Protein AF-A0AAD9KGI1-F1 (afdb_monomer)

Secondary structure (DSSP, 8-state):
-HHHHTT--GGG---HHHHHHHH-HHHHHHHHHHHHHHHHHHHHH--S--HHHHHH----

Organism: Ridgeia piscesae (NCBI:txid27915)

Structure (mmCIF, N/CA/C/O backbone):
data_AF-A0AAD9KGI1-F1
#
_entry.id   AF-A0AAD9KGI1-F1
#
loop_
_atom_site.group_PDB
_atom_site.id
_atom_site.type_symbol
_atom_site.label_atom_id
_atom_site.label_alt_id
_atom_site.label_comp_id
_atom_site.label_asym_id
_atom_site.label_entity_id
_atom_site.label_seq_id
_atom_site.pdbx_PDB_ins_code
_atom_site.Cartn_x
_atom_site.Cartn_y
_atom_site.Cartn_z
_atom_site.occupancy
_atom_site.B_iso_or_equiv
_atom_site.auth_seq_id
_atom_site.auth_comp_id
_atom_site.auth_asym_id
_atom_site.auth_atom_id
_atom_site.pdbx_PDB_model_num
ATOM 1 N N . MET A 1 1 ? -10.868 -2.221 5.677 1.00 81.62 1 MET A N 1
ATOM 2 C CA . MET A 1 1 ? -9.954 -3.382 5.755 1.00 81.62 1 MET A CA 1
ATOM 3 C C . MET A 1 1 ? -9.356 -3.539 7.150 1.00 81.62 1 MET A C 1
ATOM 5 O O . MET A 1 1 ? -9.687 -4.520 7.791 1.00 81.62 1 MET A O 1
ATOM 9 N N . GLU A 1 2 ? -8.581 -2.576 7.667 1.00 87.81 2 GLU A N 1
ATOM 10 C CA . GLU A 1 2 ? -7.893 -2.700 8.975 1.00 87.81 2 GLU A CA 1
ATOM 11 C C . GLU A 1 2 ? -8.825 -3.089 10.137 1.00 87.81 2 GLU A C 1
ATOM 13 O O . GLU A 1 2 ? -8.534 -3.997 10.907 1.00 87.81 2 GLU A O 1
ATOM 18 N N . ARG A 1 3 ? -10.005 -2.458 10.225 1.00 89.75 3 ARG A N 1
ATOM 19 C CA . ARG A 1 3 ? -11.008 -2.794 11.252 1.00 89.75 3 ARG A CA 1
ATOM 20 C C . ARG A 1 3 ? -11.556 -4.215 11.102 1.00 89.75 3 ARG A C 1
ATOM 22 O O . ARG A 1 3 ? -11.792 -4.873 12.104 1.00 89.75 3 ARG A O 1
ATOM 29 N N . SER A 1 4 ? -11.705 -4.691 9.865 1.00 89.44 4 SER A N 1
ATOM 30 C CA . SER A 1 4 ? -12.139 -6.062 9.572 1.00 89.44 4 SER A CA 1
ATOM 31 C C . SER A 1 4 ? -11.065 -7.084 9.940 1.00 89.44 4 SER A C 1
ATOM 33 O O . SER A 1 4 ? -11.407 -8.145 10.434 1.00 89.44 4 SER A O 1
ATOM 35 N N . MET A 1 5 ? -9.780 -6.760 9.759 1.00 89.25 5 MET A N 1
ATOM 36 C CA . MET A 1 5 ? -8.663 -7.622 10.177 1.00 89.25 5 MET A CA 1
ATOM 37 C C . MET A 1 5 ? -8.614 -7.819 11.698 1.00 89.25 5 MET A C 1
ATOM 39 O O . MET A 1 5 ? -8.154 -8.851 12.168 1.00 89.25 5 MET A O 1
ATOM 43 N N . LEU A 1 6 ? -9.102 -6.836 12.463 1.00 91.38 6 LEU A N 1
ATOM 44 C CA . LEU A 1 6 ? -9.201 -6.889 13.924 1.00 91.38 6 LEU A CA 1
ATOM 45 C C . LEU A 1 6 ? -10.599 -7.292 14.433 1.00 91.38 6 LEU A C 1
ATOM 47 O O . LEU A 1 6 ? -10.836 -7.232 15.637 1.00 91.38 6 LEU A O 1
ATOM 51 N N . ASN A 1 7 ? -11.542 -7.642 13.546 1.00 92.94 7 ASN A N 1
ATOM 52 C CA . ASN A 1 7 ? -12.951 -7.900 13.883 1.00 92.94 7 ASN A CA 1
ATOM 53 C C . ASN A 1 7 ? -13.619 -6.780 14.719 1.00 92.94 7 ASN A C 1
ATOM 55 O O . ASN A 1 7 ? -14.461 -7.025 15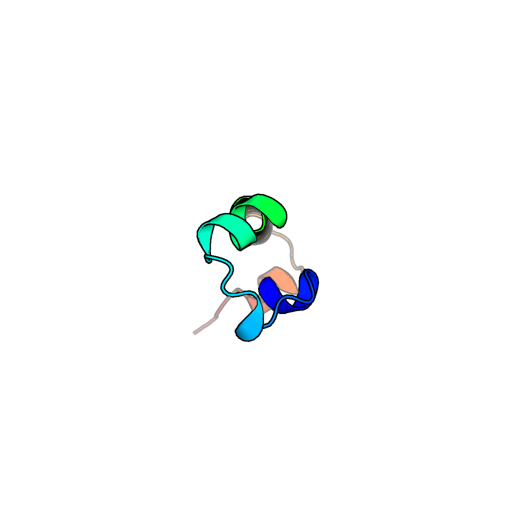.582 1.00 92.94 7 ASN A O 1
ATOM 59 N N . VAL A 1 8 ? -13.252 -5.518 14.468 1.00 92.69 8 VAL A N 1
ATOM 60 C CA . VAL A 1 8 ? -13.770 -4.345 15.189 1.00 92.69 8 VAL A CA 1
ATOM 61 C C . VAL A 1 8 ? -14.924 -3.707 14.424 1.00 92.69 8 VAL A C 1
ATOM 63 O O . VAL A 1 8 ? -14.754 -3.214 13.308 1.00 92.69 8 VAL A O 1
ATOM 66 N N . THR A 1 9 ? -16.084 -3.608 15.072 1.00 92.12 9 THR A N 1
ATOM 67 C CA . THR A 1 9 ? -17.269 -2.937 14.515 1.00 92.12 9 THR A CA 1
ATOM 68 C C . THR A 1 9 ? -17.402 -1.489 15.009 1.00 92.12 9 THR A C 1
ATOM 70 O O . THR A 1 9 ? -16.616 -1.013 15.837 1.00 92.12 9 THR A O 1
ATOM 73 N N . TYR A 1 10 ? -18.408 -0.760 14.512 1.00 88.56 10 TYR A N 1
ATOM 74 C CA . TYR A 1 10 ? -18.737 0.589 14.997 1.00 88.56 10 TYR A CA 1
ATOM 75 C C . TYR A 1 10 ? -19.157 0.605 16.477 1.00 88.56 10 TYR A C 1
ATOM 77 O O . TYR A 1 10 ? -18.839 1.558 17.190 1.00 88.56 10 TYR A O 1
ATOM 85 N N . ARG A 1 11 ? -19.793 -0.467 16.976 1.00 93.50 11 ARG A N 1
ATOM 86 C CA . ARG A 1 11 ? -20.257 -0.568 18.374 1.00 93.50 11 ARG A CA 1
ATOM 87 C C . ARG A 1 11 ? -19.111 -0.530 19.382 1.00 93.50 11 ARG A C 1
ATOM 89 O O . ARG A 1 11 ? -19.273 -0.003 20.474 1.00 93.50 11 ARG A O 1
ATOM 96 N N . ASN A 1 12 ? -17.932 -1.012 18.993 1.00 90.69 12 ASN A N 1
ATOM 97 C CA . ASN A 1 12 ? -16.741 -1.022 19.839 1.00 90.69 12 ASN A CA 1
ATOM 98 C C . ASN A 1 12 ? -16.174 0.390 20.099 1.00 90.69 12 ASN A C 1
ATOM 100 O O . ASN A 1 12 ? -15.254 0.516 20.906 1.00 90.69 12 ASN A O 1
ATOM 104 N N . ARG A 1 13 ? -16.654 1.426 19.382 1.00 91.94 13 ARG A N 1
ATO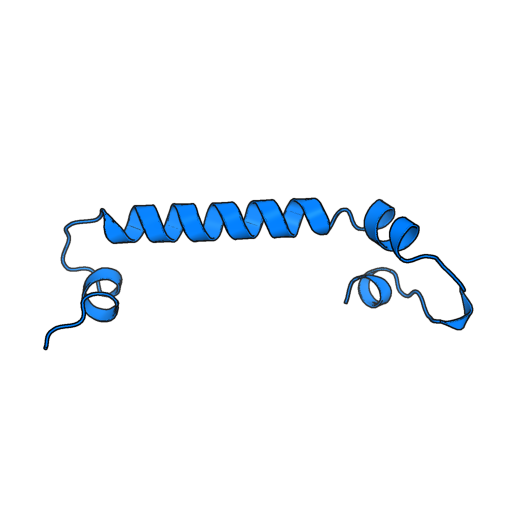M 105 C CA . ARG A 1 13 ? -16.248 2.843 19.510 1.00 91.94 13 ARG A CA 1
ATOM 106 C C . ARG A 1 13 ? -14.726 3.061 19.575 1.00 91.94 13 ARG A C 1
ATOM 108 O O . ARG A 1 13 ? -14.238 3.975 20.230 1.00 91.94 13 ARG A O 1
ATOM 115 N N . LYS A 1 14 ? -13.947 2.215 18.889 1.00 93.06 14 LYS A N 1
ATOM 116 C CA . LYS A 1 14 ? -12.483 2.335 18.848 1.00 93.06 14 LYS A CA 1
ATOM 117 C C . LYS A 1 14 ? -12.054 3.403 17.852 1.00 93.06 14 LYS A C 1
ATOM 119 O O . LYS A 1 14 ? -12.474 3.367 16.690 1.00 93.06 14 LYS A O 1
ATOM 124 N N . ALA A 1 15 ? -11.184 4.300 18.303 1.00 93.31 15 ALA A N 1
ATOM 125 C CA . ALA A 1 15 ? -10.572 5.324 17.471 1.00 93.31 15 ALA A CA 1
ATOM 126 C C . ALA A 1 15 ? -9.726 4.704 16.348 1.00 93.31 15 ALA A C 1
ATOM 128 O O . ALA A 1 15 ? -9.166 3.615 16.491 1.00 93.31 15 ALA A O 1
ATOM 129 N N . ASN A 1 16 ? -9.607 5.415 15.227 1.00 88.62 16 ASN A N 1
ATOM 130 C CA . ASN A 1 16 ? -8.781 4.960 14.107 1.00 88.62 16 ASN A CA 1
ATOM 131 C C . ASN A 1 16 ? -7.290 4.924 14.464 1.00 88.62 16 ASN A C 1
ATOM 133 O O . ASN A 1 16 ? -6.587 4.038 13.994 1.00 88.62 16 ASN A O 1
ATOM 137 N N . THR A 1 17 ? -6.819 5.819 15.336 1.00 90.38 17 THR A N 1
ATOM 138 C CA . THR A 1 17 ? -5.438 5.809 15.849 1.00 90.38 17 THR A CA 1
ATOM 139 C C . THR A 1 17 ? -5.106 4.495 16.551 1.00 90.38 17 THR A C 1
ATOM 141 O O . THR A 1 17 ? -4.070 3.906 16.272 1.00 90.38 17 THR A O 1
ATOM 144 N N . TRP A 1 18 ? -6.024 3.972 17.369 1.00 92.69 18 TRP A N 1
ATOM 145 C CA . TRP A 1 18 ? -5.873 2.671 18.027 1.00 92.69 18 TRP A CA 1
ATOM 146 C C . TRP A 1 18 ? -5.815 1.509 17.024 1.00 92.69 18 TRP A C 1
ATOM 148 O O . TRP A 1 18 ? -4.998 0.604 17.163 1.00 92.69 18 TRP A O 1
ATOM 158 N N . VAL A 1 19 ? -6.649 1.540 15.979 1.00 90.94 19 VAL A N 1
ATOM 159 C CA . VAL A 1 19 ? -6.646 0.510 14.921 1.00 90.94 19 VAL A CA 1
ATOM 160 C C . VAL A 1 19 ? -5.324 0.523 14.148 1.00 90.94 19 VAL A C 1
ATOM 162 O O . VAL A 1 19 ? -4.754 -0.539 13.890 1.00 90.94 19 VAL A O 1
ATOM 165 N N . ARG A 1 20 ? -4.801 1.713 13.830 1.00 89.00 20 ARG A N 1
ATOM 166 C CA . ARG A 1 20 ? -3.501 1.863 13.163 1.00 89.00 20 ARG A CA 1
ATOM 167 C C . ARG A 1 20 ? -2.342 1.438 14.055 1.00 89.00 20 ARG A C 1
ATOM 169 O O . ARG A 1 20 ? -1.416 0.795 13.571 1.00 89.00 20 ARG A O 1
ATOM 176 N N . ASP A 1 21 ? -2.415 1.736 15.350 1.00 89.19 21 ASP A N 1
ATOM 177 C CA . ASP A 1 21 ? -1.416 1.295 16.322 1.00 89.19 21 ASP A CA 1
ATOM 178 C C . ASP A 1 21 ? -1.356 -0.234 16.430 1.00 89.19 21 ASP A C 1
ATOM 180 O O . ASP A 1 21 ? -0.271 -0.804 16.495 1.00 89.19 21 ASP A O 1
ATOM 184 N N . LYS A 1 22 ? -2.505 -0.916 16.374 1.00 89.31 22 LYS A N 1
ATOM 185 C CA . LYS A 1 22 ? -2.556 -2.383 16.433 1.00 89.31 22 LYS A CA 1
ATOM 186 C C . LYS A 1 22 ? -2.132 -3.066 15.142 1.00 89.31 22 LYS A C 1
ATOM 188 O O . LYS A 1 22 ? -1.490 -4.108 15.202 1.00 89.31 22 LYS A O 1
ATOM 193 N N . THR A 1 23 ? -2.492 -2.513 13.988 1.00 88.44 23 THR A N 1
ATOM 194 C CA . THR A 1 23 ? -2.187 -3.154 12.701 1.00 88.44 23 THR A CA 1
ATOM 195 C C . THR A 1 23 ? -0.819 -2.786 12.141 1.00 88.44 23 THR A C 1
ATOM 197 O O . THR A 1 23 ? -0.301 -3.529 11.311 1.00 88.44 23 THR A O 1
ATOM 200 N N . LYS A 1 24 ? -0.246 -1.639 12.542 1.00 85.75 24 LYS A N 1
ATOM 201 C CA . LYS A 1 24 ? 1.008 -1.079 11.995 1.00 85.75 24 LYS A CA 1
ATOM 202 C C . LYS A 1 24 ? 1.031 -1.033 10.455 1.00 85.75 24 LYS A C 1
ATOM 204 O O . LYS A 1 24 ? 2.085 -1.035 9.822 1.00 85.75 24 LYS A O 1
ATOM 209 N N . LEU A 1 25 ? -0.150 -0.988 9.831 1.00 81.75 25 LEU A N 1
ATOM 210 C CA . LEU A 1 25 ? -0.307 -1.116 8.381 1.00 81.75 25 LEU A CA 1
ATOM 211 C C . LEU A 1 25 ? 0.229 0.096 7.617 1.00 81.75 25 LEU A C 1
ATOM 213 O O . LEU A 1 25 ? 0.631 -0.053 6.464 1.00 81.75 25 LEU A O 1
ATOM 217 N N . THR A 1 26 ? 0.290 1.270 8.252 1.00 78.00 26 THR A N 1
ATOM 218 C CA . THR A 1 26 ? 0.879 2.485 7.667 1.00 78.00 26 THR A CA 1
ATOM 219 C C . THR A 1 26 ? 2.310 2.228 7.185 1.00 78.00 26 THR A C 1
ATOM 221 O O . THR A 1 26 ? 2.620 2.483 6.019 1.00 78.00 26 THR A O 1
ATOM 224 N N . ASP A 1 27 ? 3.139 1.620 8.036 1.00 79.69 27 ASP A N 1
ATOM 225 C CA . ASP A 1 27 ? 4.558 1.363 7.763 1.00 79.69 27 ASP A CA 1
ATOM 226 C C . ASP A 1 27 ? 4.725 0.340 6.629 1.00 79.69 27 ASP A C 1
ATOM 228 O O . ASP A 1 27 ? 5.594 0.457 5.759 1.00 79.69 27 ASP A O 1
ATOM 232 N N . VAL A 1 28 ? 3.849 -0.669 6.598 1.00 83.62 28 VAL A N 1
ATOM 233 C CA . VAL A 1 28 ? 3.843 -1.702 5.556 1.00 83.62 28 VAL A CA 1
ATOM 234 C C . VAL A 1 28 ? 3.463 -1.105 4.204 1.00 83.62 28 VAL A C 1
ATOM 236 O O . VAL A 1 28 ? 4.124 -1.397 3.208 1.00 83.62 28 VAL A O 1
ATOM 239 N N . ILE A 1 29 ? 2.437 -0.250 4.147 1.00 86.94 29 ILE A N 1
ATOM 240 C CA . ILE A 1 29 ? 2.007 0.399 2.901 1.00 86.94 29 ILE A CA 1
ATOM 241 C C . ILE A 1 29 ? 3.136 1.261 2.332 1.00 86.94 29 ILE A C 1
ATOM 243 O O . ILE A 1 29 ? 3.408 1.189 1.131 1.00 86.94 29 ILE A O 1
ATOM 247 N N . GLU A 1 30 ? 3.824 2.035 3.171 1.00 89.75 30 GLU A N 1
ATOM 248 C CA . GLU A 1 30 ? 4.972 2.835 2.744 1.00 89.75 30 GLU A CA 1
ATOM 249 C C . GLU A 1 30 ? 6.109 1.951 2.215 1.00 89.75 30 GLU A C 1
ATOM 251 O O . GLU A 1 30 ? 6.606 2.159 1.103 1.00 89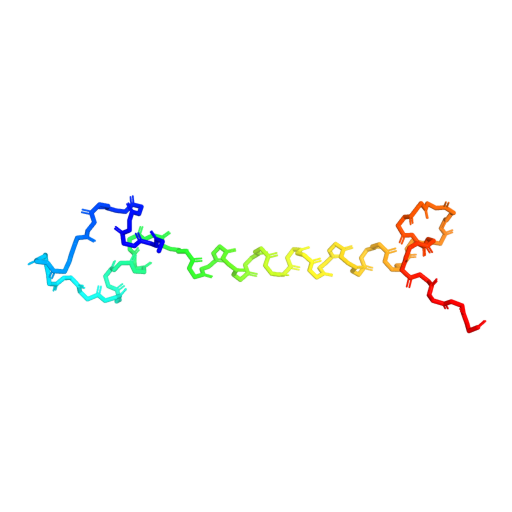.75 30 GLU A O 1
ATOM 256 N N . LYS A 1 31 ? 6.465 0.890 2.947 1.00 91.06 31 LYS A N 1
ATOM 257 C CA . LYS A 1 31 ? 7.512 -0.056 2.538 1.00 91.06 31 LYS A CA 1
ATOM 258 C C . LYS A 1 31 ? 7.172 -0.764 1.226 1.00 91.06 31 LYS A C 1
ATOM 260 O O . LYS A 1 31 ? 8.052 -0.935 0.379 1.00 91.06 31 LYS A O 1
ATOM 265 N N . VAL A 1 32 ? 5.911 -1.151 1.030 1.00 92.62 32 VAL A N 1
ATOM 266 C CA . VAL A 1 32 ? 5.415 -1.756 -0.216 1.00 92.62 32 VAL A CA 1
ATOM 267 C C . VAL A 1 32 ? 5.491 -0.756 -1.364 1.00 92.62 32 VAL A C 1
ATOM 269 O O . VAL A 1 32 ? 5.998 -1.106 -2.428 1.00 92.62 32 VAL A O 1
ATOM 272 N N . ARG A 1 33 ? 5.046 0.491 -1.163 1.00 93.50 33 ARG A N 1
ATOM 273 C CA . ARG A 1 33 ? 5.146 1.555 -2.176 1.00 93.50 33 ARG A CA 1
ATOM 274 C C . ARG A 1 33 ? 6.594 1.788 -2.586 1.00 93.50 33 ARG A C 1
ATOM 276 O O . ARG A 1 33 ? 6.892 1.771 -3.777 1.00 93.50 33 ARG A O 1
ATOM 283 N N . ARG A 1 34 ? 7.501 1.915 -1.614 1.00 95.44 34 ARG A N 1
ATOM 284 C CA . ARG A 1 34 ? 8.934 2.080 -1.873 1.00 95.44 34 ARG A CA 1
ATOM 285 C C . ARG A 1 34 ? 9.485 0.914 -2.687 1.00 95.44 34 ARG A C 1
ATOM 287 O O . ARG A 1 34 ? 10.101 1.138 -3.720 1.00 95.44 34 ARG A O 1
ATOM 294 N N . ARG A 1 35 ? 9.205 -0.328 -2.275 1.00 95.00 35 ARG A N 1
ATOM 295 C CA . ARG A 1 35 ? 9.651 -1.536 -2.992 1.00 95.00 35 ARG A CA 1
ATOM 296 C C . ARG A 1 35 ? 9.097 -1.618 -4.413 1.00 95.00 35 ARG A C 1
ATOM 298 O O . ARG A 1 35 ? 9.845 -1.986 -5.314 1.00 95.00 35 ARG A O 1
ATOM 305 N N . LYS A 1 36 ? 7.829 -1.251 -4.630 1.00 94.75 36 LYS A N 1
ATOM 306 C CA . LYS A 1 36 ? 7.233 -1.185 -5.974 1.00 94.75 36 LYS A CA 1
ATOM 307 C C . LYS A 1 36 ? 7.995 -0.211 -6.869 1.00 94.75 36 LYS A C 1
ATOM 309 O O . LYS A 1 36 ? 8.378 -0.592 -7.969 1.00 94.75 36 LYS A O 1
ATOM 314 N N . TRP A 1 37 ? 8.278 0.997 -6.382 1.00 93.94 37 TRP A N 1
ATOM 315 C CA . TRP A 1 37 ? 9.045 1.989 -7.141 1.00 93.94 37 TRP A CA 1
ATOM 316 C C . TRP A 1 37 ? 10.496 1.570 -7.377 1.00 93.94 37 TRP A C 1
ATOM 318 O O . TRP A 1 37 ? 11.008 1.747 -8.479 1.00 93.94 37 TRP A O 1
ATOM 328 N N . THR A 1 38 ? 11.150 0.948 -6.391 1.00 94.88 38 THR A N 1
ATOM 329 C CA . THR A 1 38 ? 12.491 0.372 -6.574 1.00 94.88 38 THR A CA 1
ATOM 330 C C . THR A 1 38 ? 12.491 -0.702 -7.660 1.00 94.88 38 THR A C 1
ATOM 332 O O . THR A 1 38 ? 13.381 -0.707 -8.504 1.00 94.88 38 THR A O 1
ATOM 335 N N . CYS A 1 39 ? 11.482 -1.577 -7.677 1.00 89.12 39 CYS A N 1
ATOM 336 C CA . CYS A 1 39 ? 11.328 -2.601 -8.707 1.00 89.12 39 CYS A CA 1
ATOM 337 C C . CYS A 1 39 ? 11.088 -1.980 -10.090 1.00 89.12 39 CYS A C 1
ATOM 339 O O . CYS A 1 39 ? 11.783 -2.328 -11.037 1.00 89.12 39 CYS A O 1
ATOM 341 N N . ALA A 1 40 ? 10.189 -0.998 -10.199 1.00 88.19 40 ALA A N 1
ATOM 342 C CA . ALA A 1 40 ? 9.949 -0.280 -11.452 1.00 88.19 40 ALA A CA 1
ATOM 343 C C . ALA A 1 40 ? 11.228 0.389 -11.985 1.00 88.19 40 ALA A C 1
ATOM 345 O O . ALA A 1 40 ? 11.553 0.252 -13.161 1.00 88.19 40 ALA A O 1
ATOM 346 N N . GLY A 1 41 ? 11.998 1.041 -11.109 1.00 88.81 41 GLY A N 1
ATOM 347 C CA . GLY A 1 41 ? 13.288 1.633 -11.460 1.00 88.81 41 GLY A CA 1
ATOM 348 C C . GLY A 1 41 ? 14.380 0.607 -11.784 1.00 88.81 41 GLY A C 1
ATOM 349 O O . GLY A 1 41 ? 15.314 0.912 -12.517 1.00 88.81 41 GLY A O 1
ATOM 350 N N . HIS A 1 42 ? 14.311 -0.605 -11.233 1.00 88.75 42 HIS A N 1
ATOM 351 C CA . HIS A 1 42 ? 15.193 -1.700 -11.634 1.00 88.75 42 HIS A CA 1
ATOM 352 C C . HIS A 1 42 ? 14.834 -2.176 -13.044 1.00 88.75 42 HIS A C 1
ATOM 354 O O . HIS A 1 42 ? 15.703 -2.206 -13.909 1.00 88.75 42 HIS A O 1
ATOM 360 N N . VAL A 1 43 ? 13.549 -2.442 -13.298 1.00 84.62 43 VAL A N 1
ATOM 361 C CA . VAL A 1 43 ? 13.034 -2.877 -14.604 1.00 84.62 43 VAL A CA 1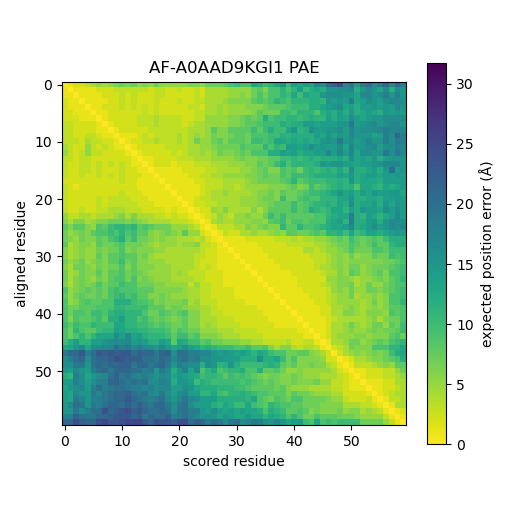
ATOM 362 C C . VAL A 1 43 ? 13.336 -1.858 -15.703 1.00 84.62 43 VAL A C 1
ATOM 364 O O . VAL A 1 43 ? 13.761 -2.259 -16.779 1.00 84.62 43 VAL A O 1
ATOM 367 N N . SER A 1 44 ? 13.197 -0.554 -15.444 1.00 82.75 44 SER A N 1
ATOM 368 C CA . SER A 1 44 ? 13.464 0.483 -16.453 1.00 82.75 44 SER A CA 1
ATOM 369 C C . SER A 1 44 ? 14.939 0.621 -16.846 1.00 82.75 44 SER A C 1
ATOM 371 O O . SER A 1 44 ? 15.241 1.123 -17.926 1.00 82.75 44 SER A O 1
ATOM 373 N N . ARG A 1 45 ? 15.872 0.193 -15.985 1.00 85.38 45 ARG A N 1
ATOM 374 C CA . ARG A 1 45 ? 17.321 0.228 -16.260 1.00 85.38 45 ARG A CA 1
ATOM 375 C C . ARG A 1 45 ? 17.829 -1.041 -16.934 1.00 85.38 45 ARG A C 1
ATOM 377 O O . ARG A 1 45 ? 18.948 -1.040 -17.446 1.00 85.38 45 ARG A O 1
ATOM 384 N N . ILE A 1 46 ? 17.040 -2.114 -16.921 1.00 84.62 46 ILE A N 1
ATOM 385 C CA . ILE A 1 46 ? 17.383 -3.347 -17.621 1.00 84.62 46 ILE A CA 1
ATOM 386 C C . ILE A 1 46 ? 17.305 -3.075 -19.127 1.00 84.62 46 ILE A C 1
ATOM 388 O O . ILE A 1 46 ? 16.248 -2.760 -19.667 1.00 84.62 46 ILE A O 1
ATOM 392 N N . ARG A 1 47 ? 18.450 -3.199 -19.804 1.00 74.12 47 ARG A N 1
ATOM 393 C CA . ARG A 1 47 ? 18.582 -3.088 -21.263 1.00 74.12 47 ARG A CA 1
ATOM 394 C C . ARG A 1 47 ? 18.669 -4.478 -21.891 1.00 74.12 47 ARG A C 1
ATOM 396 O O . ARG A 1 47 ? 19.671 -4.823 -22.508 1.00 74.12 47 ARG A O 1
ATOM 403 N N . ASP A 1 48 ? 17.640 -5.290 -21.680 1.00 78.12 48 ASP A N 1
ATOM 404 C CA . ASP A 1 48 ? 17.469 -6.579 -22.352 1.00 78.12 48 ASP A CA 1
ATOM 405 C C . ASP A 1 48 ? 16.133 -6.630 -23.108 1.00 78.12 48 ASP A C 1
ATOM 407 O O . ASP A 1 48 ? 15.300 -5.738 -22.984 1.00 78.12 48 ASP A O 1
ATOM 411 N N . ASN A 1 49 ? 15.914 -7.666 -23.919 1.00 75.19 49 ASN A N 1
ATOM 412 C CA . ASN A 1 49 ? 14.684 -7.804 -24.704 1.00 75.19 49 ASN A CA 1
ATOM 413 C C . ASN A 1 49 ? 13.559 -8.539 -23.942 1.00 75.19 49 ASN A C 1
ATOM 415 O O . ASN A 1 49 ? 12.787 -9.296 -24.539 1.00 75.19 49 ASN A O 1
ATOM 419 N N . ARG A 1 50 ? 13.463 -8.385 -22.612 1.00 79.81 50 ARG A N 1
ATOM 420 C CA . ARG A 1 50 ? 12.368 -8.994 -21.841 1.00 79.81 50 ARG A CA 1
ATOM 421 C C . ARG A 1 50 ? 11.026 -8.368 -22.197 1.00 79.81 50 ARG A C 1
ATOM 423 O O . ARG A 1 50 ? 10.911 -7.197 -22.561 1.00 79.81 50 ARG A O 1
ATOM 430 N N . TRP A 1 51 ? 9.972 -9.156 -22.001 1.00 82.62 51 TRP A N 1
ATOM 431 C CA . TRP A 1 51 ? 8.592 -8.716 -22.193 1.00 82.62 51 TRP A CA 1
ATOM 432 C C . TRP A 1 51 ? 8.261 -7.452 -21.382 1.00 82.62 51 TRP A C 1
ATOM 434 O O . TRP A 1 51 ? 7.523 -6.600 -21.863 1.00 82.62 51 TRP A O 1
ATOM 444 N N . THR A 1 52 ? 8.861 -7.277 -20.201 1.00 79.25 52 THR A N 1
ATOM 445 C CA . THR A 1 52 ? 8.677 -6.084 -19.365 1.00 79.25 52 THR A CA 1
ATOM 446 C C . THR A 1 52 ? 9.101 -4.804 -20.072 1.00 79.25 52 THR A C 1
ATOM 448 O O . THR A 1 52 ? 8.362 -3.826 -20.010 1.00 79.25 52 THR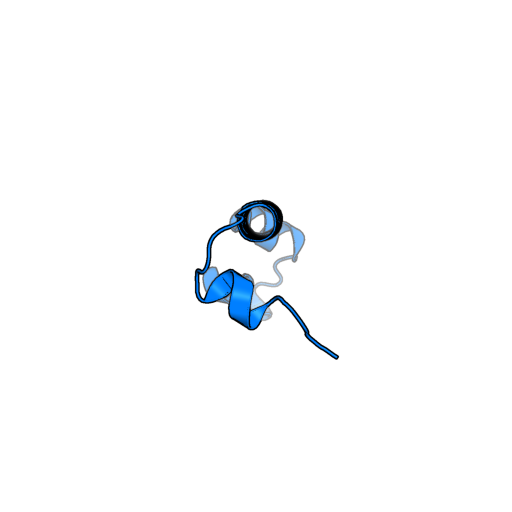 A O 1
ATOM 451 N N . LEU A 1 53 ? 10.237 -4.808 -20.782 1.00 77.38 53 LEU A N 1
ATOM 452 C CA . LEU A 1 53 ? 10.689 -3.654 -21.561 1.00 77.38 53 LEU A CA 1
ATOM 453 C C . LEU A 1 53 ? 9.784 -3.442 -22.778 1.00 77.38 53 LEU A C 1
ATOM 455 O O . LEU A 1 53 ? 9.371 -2.320 -23.049 1.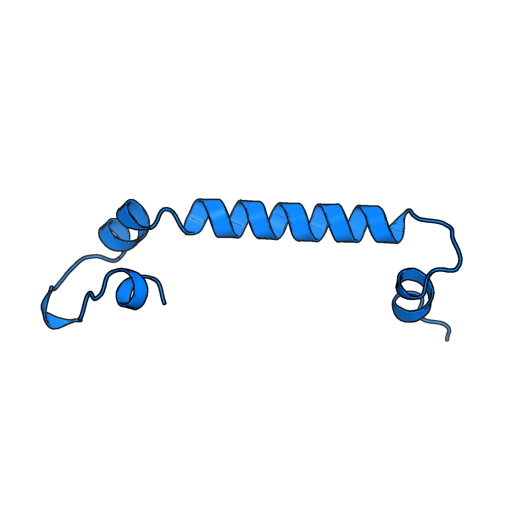00 77.38 53 LEU A O 1
ATOM 459 N N . ARG A 1 54 ? 9.407 -4.520 -23.476 1.00 77.62 54 ARG A N 1
ATOM 460 C CA . ARG A 1 54 ? 8.534 -4.446 -24.662 1.00 77.62 54 ARG A CA 1
ATOM 461 C C . ARG A 1 54 ? 7.157 -3.849 -24.363 1.00 77.62 54 ARG A C 1
ATOM 463 O O . ARG A 1 54 ? 6.632 -3.129 -25.197 1.00 77.62 54 ARG A O 1
ATOM 470 N N . VAL A 1 55 ? 6.586 -4.146 -23.195 1.00 81.06 55 VAL A N 1
ATOM 471 C CA . VAL A 1 55 ? 5.264 -3.643 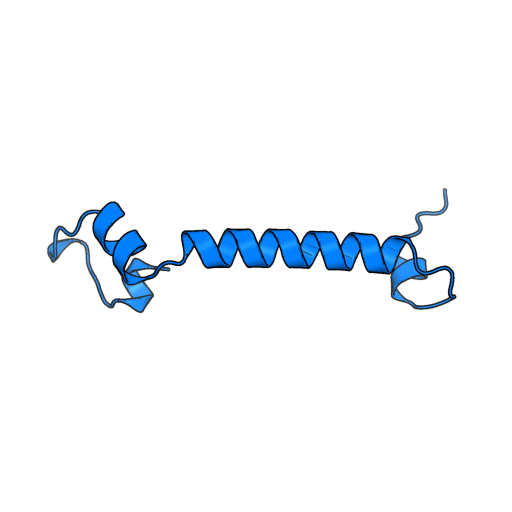-22.774 1.00 81.06 55 VAL A CA 1
ATOM 472 C C . VAL A 1 55 ? 5.339 -2.217 -22.218 1.00 81.06 55 VAL A C 1
ATOM 474 O O . VAL A 1 55 ? 4.364 -1.478 -22.300 1.00 81.06 55 VAL A O 1
ATOM 477 N N . THR A 1 56 ? 6.481 -1.808 -21.658 1.00 76.38 56 THR A N 1
ATOM 478 C CA . THR A 1 56 ? 6.667 -0.448 -21.114 1.00 76.38 56 THR A CA 1
ATOM 479 C C . THR A 1 56 ? 7.227 0.552 -22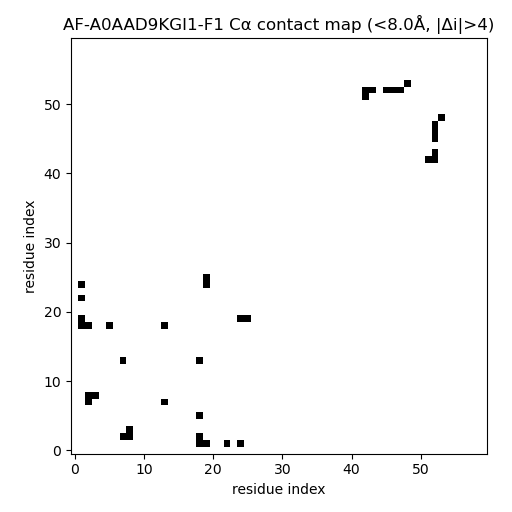.124 1.00 76.38 56 THR A C 1
ATOM 481 O O . THR A 1 56 ? 7.065 1.755 -21.934 1.00 76.38 56 THR A O 1
ATOM 484 N N . THR A 1 57 ? 7.861 0.089 -23.203 1.00 75.81 57 THR A N 1
ATOM 485 C CA . THR A 1 57 ? 8.370 0.960 -24.268 1.00 75.81 57 THR A CA 1
ATOM 486 C C . THR A 1 57 ? 7.239 1.297 -25.231 1.00 75.81 57 THR A C 1
ATOM 488 O O . THR A 1 57 ? 6.852 0.475 -26.058 1.00 75.81 57 THR A O 1
ATOM 491 N N . TRP A 1 58 ? 6.716 2.516 -25.138 1.00 78.44 58 TRP A N 1
ATOM 492 C CA . TRP A 1 58 ? 5.787 3.038 -26.135 1.00 78.44 58 TRP A CA 1
ATOM 493 C C . TRP A 1 58 ? 6.557 3.438 -27.402 1.00 78.44 58 TRP A C 1
ATOM 495 O O . TRP A 1 58 ? 7.564 4.145 -27.315 1.00 78.44 58 TRP A O 1
ATOM 505 N N . LYS A 1 59 ? 6.106 2.969 -28.570 1.00 77.44 59 LYS A N 1
ATOM 506 C CA . LYS A 1 59 ? 6.596 3.424 -29.877 1.00 77.44 59 LYS A CA 1
ATOM 507 C C . LYS A 1 59 ? 5.473 4.220 -30.563 1.00 77.44 59 LYS A C 1
ATOM 509 O 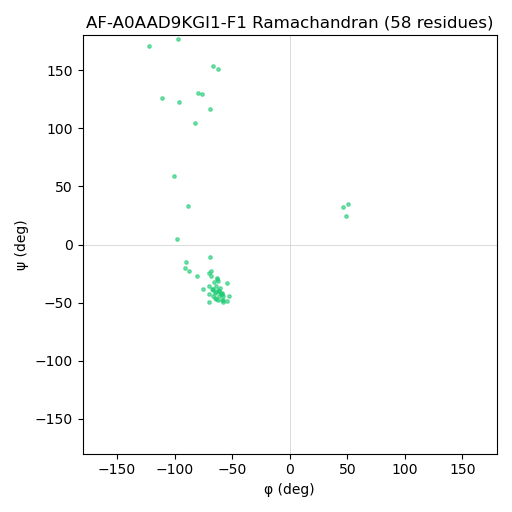O . LYS A 1 59 ? 4.373 3.670 -30.618 1.00 77.44 59 LYS A O 1
ATOM 514 N N . PRO A 1 60 ? 5.729 5.468 -31.004 1.00 74.38 60 PRO A N 1
ATOM 515 C CA . PRO A 1 60 ? 4.762 6.278 -31.747 1.00 74.38 60 PRO A CA 1
ATOM 516 C C . PRO A 1 60 ? 4.356 5.638 -33.074 1.00 74.38 60 PRO A C 1
ATOM 518 O O . PRO A 1 60 ? 5.178 4.875 -33.636 1.00 74.38 60 PRO A O 1
#

Solvent-accessible surface area (backbone atoms only — not comparable to full-atom values): 3833 Å² total; per-residue (Å²): 106,73,46,63,78,68,73,54,56,78,89,71,70,70,54,68,69,59,53,45,67,74,62,50,50,69,62,50,54,52,53,50,51,52,51,50,52,52,48,52,58,49,56,73,67,53,90,63,93,47,68,69,46,63,74,67,55,84,78,134

Sequence (60 aa):
MERSMLNVTYRNRKANTWVRDKTKLTDVIEKVRRRKWTCAGHVSRIRDNRWTLRVTTWKP

Radius of gyration: 19.45 Å; Cα contacts (8 Å, |Δi|>4): 20; chains: 1; bounding box: 39×15×52 Å

Foldseek 3Di:
DLCVVVVHDVVNVDDVVVSCVVVVVVVVVVVVVVVVVVVVVVLVPDPDPDPSCVVPDDDD

Mean predicted aligned error: 7.73 Å

pLDDT: mean 86.55, std 6.19, range [74.12, 95.44]